Protein AF-A0A9J6AUC8-F1 (afdb_monomer)

Solvent-accessible surface area (backbone atoms only — not comparable to full-atom values): 7584 Å² total; per-residue (Å²): 129,67,69,67,55,77,74,42,46,66,61,49,38,62,74,48,35,59,100,46,59,68,76,56,29,69,69,53,66,57,91,93,55,56,68,68,59,51,47,48,46,49,61,62,51,57,59,26,67,90,63,56,51,85,50,99,59,78,76,52,72,67,55,52,50,58,63,71,44,42,54,95,93,36,65,75,57,60,69,60,53,52,53,52,54,52,50,54,51,51,54,53,51,52,54,50,53,53,51,53,51,52,49,51,52,51,54,50,53,50,52,51,49,55,50,49,54,52,51,54,54,51,52,55,60,74,77,103

Secondary structure (DSSP, 8-state):
--HHHHHHHHHHIIIIITTS-HHHHTT-PPTTS-HHHHHHIIIIIISSHHHHTSSSSPPPHHHHHHHHTEETTEES-HHHHHHHHHHHHHHHHHHHHHHHHHHHHHHHHHHHHHHHHHHHHHHHHHT-

Mean predicted aligned error: 16.28 Å

Sequence (128 aa):
MNELWNKWRGHLHAKYVKDKPIQQSLKNVPRGVDKKEWKWLVNEHFASESFSGKYGNPPDLATIFFETHKKDNKLVEPEAIEKHVHLAQLEEIDIKSLNEENKSLNEENKSLNDRLSTIEDEMKKIMK

Radius of gyration: 31.39 Å; Cα contacts (8 Å, |Δi|>4): 42; chains: 1; bounding box: 59×31×89 Å

pLDDT: mean 81.38, std 13.04, range [44.97, 98.06]

Foldseek 3Di:
DPVVCVVCVVVLCVPQPPPDDLVRSLVRAPPPDDSVNSNCCSVPPCVDCLNVVPDPPNDPPVRVVQVVQDDPNHGVCVPVVVVVVVVVVVVVVVVVVVVVVVVVVVVVVVVVVVVVVVVVVVVVVVVD

Nearest PDB structures (foldseek):
  2nov-assembly2_C  TM=6.206E-01  e=5.810E+00  Streptococcus pneumoniae
  2nov-assembly2_D  TM=5.774E-01  e=9.525E+00  Streptococcus pneumoniae

Organism: Solanum commersonii (NCBI:txid4109)

Structure (mmCIF, N/CA/C/O backbone):
data_AF-A0A9J6AUC8-F1
#
_entry.id   AF-A0A9J6AUC8-F1
#
loop_
_atom_site.group_PDB
_atom_site.id
_atom_site.type_symbol
_atom_site.label_atom_id
_atom_site.label_alt_id
_atom_site.label_comp_id
_atom_site.label_asym_id
_atom_site.label_entity_id
_atom_site.label_seq_id
_atom_site.pdbx_PDB_ins_code
_atom_site.Cartn_x
_atom_site.Cartn_y
_atom_site.Cartn_z
_atom_site.occupancy
_atom_site.B_iso_or_equiv
_atom_site.auth_seq_id
_atom_site.auth_comp_id
_atom_site.auth_asym_id
_atom_site.auth_atom_id
_atom_site.pdbx_PDB_model_num
ATOM 1 N N . MET A 1 1 ? -10.413 -9.298 30.214 1.00 52.19 1 MET A N 1
ATOM 2 C CA . MET A 1 1 ? -11.646 -8.646 29.711 1.00 52.19 1 MET A CA 1
ATOM 3 C C . MET A 1 1 ? -12.418 -9.667 28.897 1.00 52.19 1 MET A C 1
ATOM 5 O O . MET A 1 1 ? -11.803 -10.291 28.045 1.00 52.19 1 MET A O 1
ATOM 9 N N . ASN A 1 2 ? -13.706 -9.884 29.191 1.00 57.84 2 ASN A N 1
ATOM 10 C CA . ASN A 1 2 ? -14.538 -10.855 28.468 1.00 57.84 2 ASN A CA 1
ATOM 11 C C . ASN A 1 2 ? -14.475 -10.582 26.957 1.00 57.84 2 ASN A C 1
ATOM 13 O O . ASN A 1 2 ? -14.780 -9.471 26.525 1.00 57.84 2 ASN A O 1
ATOM 17 N N . GLU A 1 3 ? -14.112 -11.589 26.157 1.00 62.28 3 GLU A N 1
ATOM 18 C CA . GLU A 1 3 ? -14.023 -11.502 24.687 1.00 62.28 3 GLU A CA 1
ATOM 19 C C . GLU A 1 3 ? -15.297 -10.945 24.038 1.00 62.28 3 GLU A C 1
ATOM 21 O O . GLU A 1 3 ? -15.250 -10.313 22.980 1.00 62.28 3 GLU A O 1
ATOM 26 N N . LEU A 1 4 ? -16.438 -11.142 24.701 1.00 60.12 4 LEU A N 1
ATOM 27 C CA . LEU A 1 4 ? -17.728 -10.596 24.310 1.00 60.12 4 LEU A CA 1
ATOM 28 C C . LEU A 1 4 ? -17.678 -9.061 24.188 1.00 60.12 4 LEU A C 1
ATOM 30 O O . LEU A 1 4 ? -18.116 -8.501 23.187 1.00 60.12 4 LEU A O 1
ATOM 34 N N . TRP A 1 5 ? -17.073 -8.354 25.142 1.00 66.31 5 TRP A N 1
ATOM 35 C CA . TRP A 1 5 ? -17.031 -6.889 25.120 1.00 66.31 5 TRP A CA 1
ATOM 36 C C . TRP A 1 5 ? -16.181 -6.350 23.968 1.00 66.31 5 TRP A C 1
ATOM 38 O O . TRP A 1 5 ? -16.576 -5.386 23.310 1.00 66.31 5 TRP A O 1
ATOM 48 N N . ASN A 1 6 ? -15.073 -7.023 23.647 1.00 65.56 6 ASN A N 1
ATOM 49 C CA . ASN A 1 6 ? -14.205 -6.645 22.530 1.00 65.56 6 ASN A CA 1
ATOM 50 C C . ASN A 1 6 ? -14.910 -6.756 21.172 1.00 65.56 6 ASN A C 1
ATOM 52 O O . ASN A 1 6 ? -14.670 -5.918 20.301 1.00 65.56 6 ASN A O 1
ATOM 56 N N . LYS A 1 7 ? -15.812 -7.735 21.014 1.00 75.06 7 LYS A N 1
ATOM 57 C CA . LYS A 1 7 ? -16.593 -7.941 19.782 1.00 75.06 7 LYS A CA 1
ATOM 58 C C . LYS A 1 7 ? -17.744 -6.940 19.630 1.00 75.06 7 LYS A C 1
ATOM 60 O O . LYS A 1 7 ? -18.048 -6.531 18.515 1.00 75.06 7 LYS A O 1
ATOM 65 N N . TRP A 1 8 ? -18.362 -6.505 20.732 1.00 74.81 8 TRP A N 1
ATOM 66 C CA . TRP A 1 8 ? -19.595 -5.701 20.688 1.00 74.81 8 TRP A CA 1
ATOM 67 C C . TRP A 1 8 ? -19.415 -4.209 21.022 1.00 74.81 8 TRP A C 1
ATOM 69 O O . TRP A 1 8 ? -20.338 -3.424 20.792 1.00 74.81 8 TRP A O 1
ATOM 79 N N . ARG A 1 9 ? -18.237 -3.774 21.498 1.00 75.44 9 ARG A N 1
ATOM 80 C CA . ARG A 1 9 ? -17.964 -2.375 21.898 1.00 75.44 9 ARG A CA 1
ATOM 81 C C . ARG A 1 9 ? -18.293 -1.334 20.823 1.00 75.44 9 ARG A C 1
ATOM 83 O O . ARG A 1 9 ? -18.860 -0.298 21.152 1.00 75.44 9 ARG A O 1
ATOM 90 N N . GLY A 1 10 ? -18.013 -1.621 19.549 1.00 77.25 10 GLY A N 1
ATOM 91 C CA . GLY A 1 10 ? -18.321 -0.707 18.441 1.00 77.25 10 GLY A CA 1
ATOM 92 C C . GLY A 1 10 ? -19.827 -0.510 18.243 1.00 77.25 10 GLY A C 1
ATOM 93 O O . GLY A 1 10 ? -20.301 0.620 18.138 1.00 77.25 10 GLY A O 1
ATOM 94 N N . HIS A 1 11 ? -20.595 -1.604 18.283 1.00 79.19 11 HIS A N 1
ATOM 95 C CA . HIS A 1 11 ? -22.057 -1.561 18.191 1.00 79.19 11 HIS A CA 1
ATOM 96 C C . HIS A 1 11 ? -22.679 -0.836 19.392 1.00 79.19 11 HIS A C 1
ATOM 98 O O . HIS A 1 11 ? -23.568 0.003 19.230 1.00 79.19 11 HIS A O 1
ATOM 104 N N . LEU A 1 12 ? -22.189 -1.133 20.600 1.00 81.19 12 LEU A N 1
ATOM 105 C CA . LEU A 1 12 ? -22.661 -0.502 21.830 1.00 81.19 12 LEU A CA 1
ATOM 106 C C . LEU A 1 12 ? -22.381 1.002 21.835 1.00 81.19 12 LEU A C 1
ATOM 108 O O . LEU A 1 12 ? -23.277 1.785 22.157 1.00 81.19 12 LEU A O 1
ATOM 112 N N . HIS A 1 13 ? -21.182 1.407 21.410 1.00 80.44 13 HIS A N 1
ATOM 113 C CA . HIS A 1 13 ? -20.835 2.813 21.269 1.00 80.44 13 HIS A CA 1
ATOM 114 C C . HIS A 1 13 ? -21.774 3.515 20.281 1.00 80.44 13 HIS A C 1
ATOM 116 O O . HIS A 1 13 ? -22.438 4.480 20.650 1.00 80.44 13 HIS A O 1
ATOM 122 N N . ALA A 1 14 ? -21.915 2.985 19.062 1.00 83.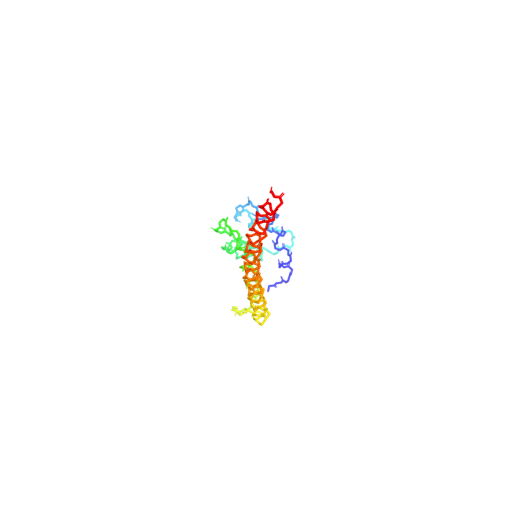12 14 ALA A N 1
ATOM 123 C CA . ALA A 1 14 ? -22.740 3.585 18.013 1.00 83.12 14 ALA A CA 1
ATOM 124 C C . ALA A 1 14 ? -24.211 3.774 18.428 1.00 83.12 14 ALA A C 1
ATOM 126 O O . ALA A 1 14 ? -24.818 4.797 18.119 1.00 83.12 14 ALA A O 1
ATOM 127 N N . LYS A 1 15 ? -24.787 2.799 19.139 1.00 82.38 15 LYS A N 1
ATOM 128 C CA . LYS A 1 15 ? -26.212 2.802 19.495 1.00 82.38 15 LYS A CA 1
ATOM 129 C C . LYS A 1 15 ? -26.511 3.611 20.761 1.00 82.38 15 LYS A C 1
ATOM 131 O O . LYS A 1 15 ? -27.474 4.383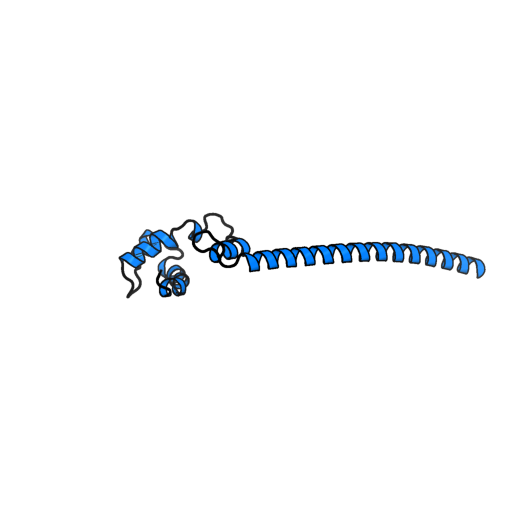 20.799 1.00 82.38 15 LYS A O 1
ATOM 136 N N . TYR A 1 16 ? -25.691 3.459 21.798 1.00 79.38 16 TYR A N 1
ATOM 137 C CA . TYR A 1 16 ? -26.019 3.949 23.141 1.00 79.38 16 TYR A CA 1
ATOM 138 C C . TYR A 1 16 ? -25.206 5.168 23.582 1.00 79.38 16 TYR A C 1
ATOM 140 O O . TYR A 1 16 ? -25.660 5.869 24.484 1.00 79.38 16 TYR A O 1
ATOM 148 N N . VAL A 1 17 ? -24.064 5.449 22.942 1.00 78.06 17 VAL A N 1
ATOM 149 C CA . VAL A 1 17 ? -23.101 6.469 23.403 1.00 78.06 17 VAL A CA 1
ATOM 150 C C . VAL A 1 17 ? -22.848 7.562 22.366 1.00 78.06 17 VAL A C 1
ATOM 152 O O . VAL A 1 17 ? -22.756 8.729 22.734 1.00 78.06 17 VAL A O 1
ATOM 155 N N . LYS A 1 18 ? -22.793 7.209 21.077 1.00 79.06 18 LYS A N 1
ATOM 156 C CA . LYS A 1 18 ? -22.516 8.140 19.981 1.00 79.06 18 LYS A CA 1
ATOM 157 C C . LYS A 1 18 ? -23.496 9.315 20.007 1.00 79.06 18 LYS A C 1
ATOM 159 O O . LYS A 1 18 ? -24.709 9.112 20.148 1.00 79.06 18 LYS A O 1
ATOM 164 N N . ASP A 1 19 ? -22.931 10.517 19.906 1.00 77.06 19 ASP A N 1
ATOM 165 C CA . ASP A 1 19 ? -23.617 11.815 19.884 1.00 77.06 19 ASP A CA 1
ATOM 166 C C . ASP A 1 19 ? -24.450 12.125 21.146 1.00 77.06 19 ASP A C 1
ATOM 168 O O . ASP A 1 19 ? -25.281 13.033 21.143 1.00 77.06 19 ASP A O 1
ATOM 172 N N . LYS A 1 20 ? -24.236 11.386 22.246 1.00 78.75 20 LYS A N 1
ATOM 173 C CA . LYS A 1 20 ? -24.916 11.598 23.531 1.00 78.75 20 LYS A CA 1
ATOM 174 C C . LYS A 1 20 ? -23.917 12.022 24.609 1.00 78.75 20 LYS A C 1
ATOM 176 O O . LYS A 1 20 ? -22.816 11.474 24.679 1.00 78.75 20 LYS A O 1
ATOM 181 N N . PRO A 1 21 ? -24.293 12.944 25.510 1.00 80.62 21 PRO A N 1
ATOM 182 C CA . PRO A 1 21 ? -23.462 13.264 26.661 1.00 80.62 21 PRO A CA 1
ATOM 183 C C . PRO A 1 21 ? -23.297 12.031 27.557 1.00 80.62 21 PRO A C 1
ATOM 185 O O . PRO A 1 21 ? -24.242 11.264 27.760 1.00 80.62 21 PRO A O 1
ATOM 188 N N . ILE A 1 22 ? -22.114 11.876 28.160 1.00 77.19 22 ILE A N 1
ATOM 189 C CA . ILE A 1 22 ? -21.752 10.730 29.017 1.00 77.19 22 ILE A CA 1
ATOM 190 C C . ILE A 1 22 ? -22.823 10.452 30.087 1.00 77.19 22 ILE A C 1
ATOM 192 O O . ILE A 1 22 ? -23.187 9.302 30.326 1.00 77.19 22 ILE A O 1
ATOM 196 N N . GLN A 1 23 ? -23.405 11.499 30.683 1.00 78.88 23 GLN A N 1
ATOM 197 C CA . GLN A 1 23 ? -24.459 11.354 31.694 1.00 78.88 23 GLN A CA 1
ATOM 198 C C . GLN A 1 23 ? -25.744 10.699 31.171 1.00 78.88 23 GLN A C 1
ATOM 200 O O . GLN A 1 23 ? -26.438 10.016 31.925 1.00 78.88 23 GLN A O 1
ATOM 205 N N . GLN A 1 24 ? -26.072 10.895 29.895 1.00 79.12 24 GLN A N 1
ATOM 206 C CA . GLN A 1 24 ? -27.214 10.251 29.251 1.00 79.12 24 GLN A CA 1
ATOM 207 C C . GLN A 1 24 ? -26.864 8.817 28.839 1.00 79.12 24 GLN A C 1
ATOM 209 O O . GLN A 1 24 ? -27.672 7.909 29.028 1.00 79.12 24 GLN A O 1
ATOM 214 N N . SER A 1 25 ? -25.634 8.586 28.380 1.00 83.00 25 SER A N 1
ATOM 215 C CA . SER A 1 25 ? -25.108 7.254 28.060 1.00 83.00 25 SER A CA 1
ATOM 216 C C . SER A 1 25 ? -25.116 6.324 29.279 1.00 83.00 25 SER A C 1
ATOM 218 O O . SER A 1 25 ? -25.540 5.175 29.177 1.00 83.00 25 SER A O 1
ATOM 220 N N . LEU A 1 26 ? -24.775 6.833 30.469 1.00 82.94 26 LEU A N 1
ATOM 221 C CA . LEU A 1 26 ? -24.842 6.082 31.731 1.00 82.94 26 LEU A CA 1
ATOM 222 C C . LEU A 1 26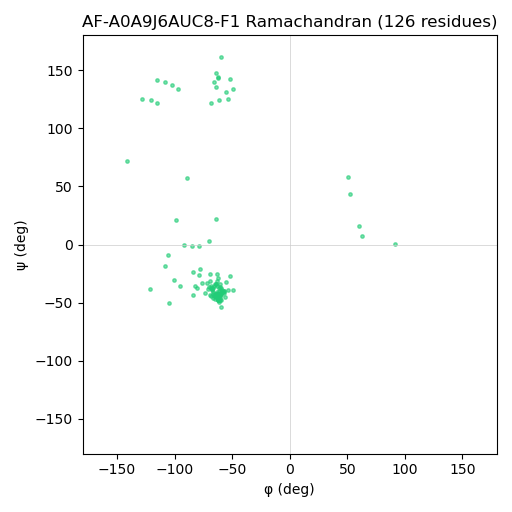 ? -26.265 5.652 32.129 1.00 82.94 26 LEU A C 1
ATOM 224 O O . LEU A 1 26 ? -26.425 4.664 32.846 1.00 82.94 26 LEU A O 1
ATOM 228 N N . LYS A 1 27 ? -27.299 6.366 31.668 1.00 84.38 27 LYS A N 1
ATOM 229 C CA . LYS A 1 27 ? -28.708 6.020 31.924 1.00 84.38 27 LYS A CA 1
ATOM 230 C C . LYS A 1 27 ? -29.245 4.985 30.928 1.00 84.38 27 LYS A C 1
ATOM 232 O O . LYS A 1 27 ? -30.167 4.245 31.262 1.00 84.38 27 LYS A O 1
ATOM 237 N N . ASN A 1 28 ? -28.642 4.887 29.744 1.00 84.50 28 ASN A N 1
ATOM 238 C CA . ASN A 1 28 ? -29.077 4.018 28.649 1.00 84.50 28 ASN A CA 1
ATOM 239 C C . ASN A 1 28 ? -28.444 2.620 28.722 1.00 84.50 28 ASN A C 1
ATOM 241 O O . ASN A 1 28 ? -27.782 2.180 27.783 1.00 84.50 28 ASN A O 1
ATOM 245 N N . VAL A 1 29 ? -28.647 1.924 29.841 1.00 83.75 29 VAL A N 1
ATOM 246 C CA . VAL A 1 29 ? -28.106 0.572 30.048 1.00 83.75 29 VAL A CA 1
ATOM 247 C C . VAL A 1 29 ? -28.810 -0.412 29.099 1.00 83.75 29 VAL A C 1
ATOM 249 O O . VAL A 1 29 ? -30.039 -0.533 29.162 1.00 83.75 29 VAL A O 1
ATOM 252 N N . PRO A 1 30 ? -28.081 -1.131 28.226 1.00 80.88 30 PRO A N 1
ATOM 253 C CA . PRO A 1 30 ? -28.685 -2.137 27.362 1.00 80.88 30 PRO A CA 1
ATOM 254 C C . PRO A 1 30 ? -29.324 -3.267 28.180 1.00 80.88 30 PRO A C 1
ATOM 256 O O . PRO A 1 30 ? -28.808 -3.687 29.21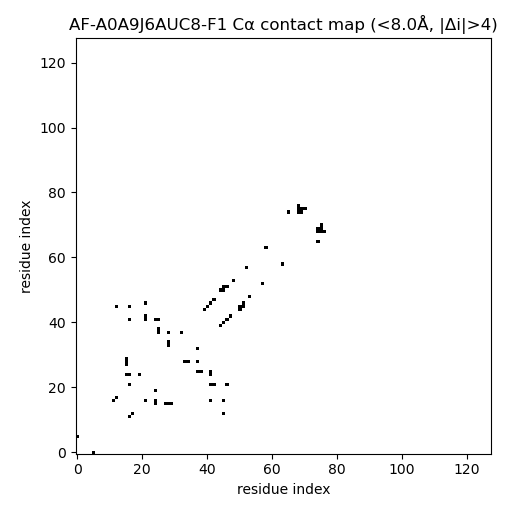7 1.00 80.88 30 PRO A O 1
ATOM 259 N N . ARG A 1 31 ? -30.462 -3.787 27.711 1.00 79.81 31 ARG A N 1
ATOM 260 C CA . ARG A 1 31 ? -31.181 -4.869 28.398 1.00 79.81 31 ARG A CA 1
ATOM 261 C C . ARG A 1 31 ? -30.294 -6.117 28.469 1.00 79.81 31 ARG A C 1
ATOM 263 O O . ARG A 1 31 ? -29.847 -6.600 27.436 1.00 79.81 31 ARG A O 1
ATOM 270 N N . GLY A 1 32 ? -30.070 -6.631 29.678 1.00 78.19 32 GLY A N 1
ATOM 271 C CA . GLY A 1 32 ? -29.200 -7.789 29.920 1.00 78.19 32 GLY A CA 1
ATOM 272 C C . GLY A 1 32 ? -27.736 -7.447 30.211 1.00 78.19 32 GLY A C 1
ATOM 273 O O . GLY A 1 32 ? -26.954 -8.361 30.437 1.00 78.19 32 GLY A O 1
ATOM 274 N N . VAL A 1 33 ? -27.367 -6.161 30.241 1.00 77.94 33 VAL A N 1
ATOM 275 C CA . VAL A 1 33 ? -26.040 -5.703 30.676 1.00 77.94 33 VAL A CA 1
ATOM 276 C C . VAL A 1 33 ? -26.100 -5.275 32.140 1.00 77.94 33 VAL A C 1
ATOM 278 O O . VAL A 1 33 ? -27.009 -4.542 32.541 1.00 77.94 33 VAL A O 1
ATOM 281 N N . ASP A 1 34 ? -25.128 -5.717 32.940 1.00 84.69 34 ASP A N 1
ATOM 282 C CA . ASP A 1 34 ? -25.025 -5.289 34.331 1.00 84.69 34 ASP A CA 1
ATOM 283 C C . ASP A 1 34 ? -24.699 -3.790 34.427 1.00 84.69 34 ASP A C 1
ATOM 285 O O . ASP A 1 34 ? -23.892 -3.234 33.677 1.00 84.69 34 ASP A O 1
ATOM 289 N N . LYS A 1 35 ? -25.327 -3.107 35.387 1.00 85.06 35 LYS A N 1
ATOM 290 C CA . LYS A 1 35 ? -25.168 -1.655 35.547 1.00 85.06 35 LYS A CA 1
ATOM 291 C C . LYS A 1 35 ? -23.742 -1.258 35.928 1.00 85.06 35 LYS A C 1
ATOM 293 O O . LYS A 1 35 ? -23.305 -0.173 35.541 1.00 85.06 35 LYS A O 1
ATOM 298 N N . LYS A 1 36 ? -23.029 -2.083 36.702 1.00 84.88 36 LYS A N 1
ATOM 299 C CA . LYS A 1 36 ? -21.646 -1.801 37.110 1.00 84.88 36 LYS A CA 1
ATOM 300 C C . LYS A 1 36 ? -20.701 -1.999 35.930 1.00 84.88 36 LYS A C 1
ATOM 302 O O . LYS A 1 36 ? -19.860 -1.133 35.703 1.00 84.88 36 LYS A O 1
ATOM 307 N N . GLU A 1 37 ? -20.901 -3.058 35.146 1.00 81.94 37 GLU A N 1
ATOM 308 C CA . GLU A 1 37 ? -20.141 -3.298 33.910 1.00 81.94 37 GLU A CA 1
ATOM 309 C C . GLU A 1 37 ? -20.363 -2.185 32.876 1.00 81.94 37 GLU A C 1
ATOM 311 O O . GLU A 1 37 ? -19.400 -1.667 32.314 1.00 81.94 37 GLU A O 1
ATOM 316 N N . TRP A 1 38 ? -21.611 -1.741 32.683 1.00 84.94 38 TRP A N 1
ATOM 317 C CA . TRP A 1 38 ? -21.926 -0.617 31.795 1.00 84.94 38 TRP A CA 1
ATOM 318 C C . TRP A 1 38 ? -21.276 0.689 32.253 1.00 84.94 38 TRP A C 1
ATOM 320 O O . TRP A 1 38 ? -20.694 1.416 31.449 1.00 84.94 38 TRP A O 1
ATOM 330 N N . LYS A 1 39 ? -21.348 0.984 33.556 1.00 85.25 39 LYS A N 1
ATOM 331 C CA . LYS A 1 39 ? -20.736 2.186 34.130 1.00 85.25 39 LYS A CA 1
ATOM 332 C C . LYS A 1 39 ? -19.220 2.181 33.948 1.00 85.25 39 LYS A C 1
ATOM 334 O O . LYS A 1 39 ? -18.663 3.216 33.592 1.00 85.25 39 LYS A O 1
ATOM 339 N N . TRP A 1 40 ? -18.573 1.035 34.164 1.00 85.69 40 TRP A N 1
ATOM 340 C CA . TRP A 1 40 ? -17.146 0.875 33.900 1.00 85.69 40 TRP A CA 1
ATOM 341 C C . TRP A 1 40 ? -16.834 1.085 32.414 1.00 85.69 40 TRP A C 1
ATOM 343 O O . TRP A 1 40 ? -15.973 1.888 32.086 1.00 85.69 40 TRP A O 1
ATOM 353 N N . LEU A 1 41 ? -17.594 0.467 31.505 1.00 81.88 41 LEU A N 1
ATOM 354 C CA . LEU A 1 41 ? -17.363 0.585 30.062 1.00 81.88 41 LEU A CA 1
ATOM 355 C C . LEU A 1 41 ? -17.488 2.034 29.559 1.00 81.88 41 LEU A C 1
ATOM 357 O O . LEU A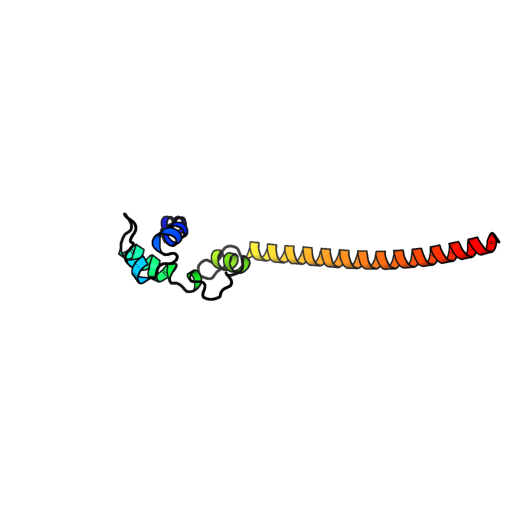 1 41 ? -16.668 2.495 28.767 1.00 81.88 41 LEU A O 1
ATOM 361 N N . VAL A 1 42 ? -18.500 2.768 30.028 1.00 81.19 42 VAL A N 1
ATOM 362 C CA . VAL A 1 42 ? -18.718 4.166 29.634 1.00 81.19 42 VAL A CA 1
ATOM 363 C C . VAL A 1 42 ? -17.637 5.090 30.197 1.00 81.19 42 VAL A C 1
ATOM 365 O O . VAL A 1 42 ? -17.146 5.943 29.464 1.00 81.19 42 VAL A O 1
ATOM 368 N N . ASN A 1 43 ? -17.254 4.923 31.465 1.00 81.88 43 ASN A N 1
ATOM 369 C CA . ASN A 1 43 ? -16.304 5.823 32.123 1.00 81.88 43 ASN A CA 1
ATOM 370 C C . ASN A 1 43 ? -14.837 5.504 31.813 1.00 81.88 43 ASN A C 1
ATOM 372 O O . ASN A 1 43 ? -14.037 6.425 31.707 1.00 81.88 43 ASN A O 1
ATOM 376 N N . GLU A 1 44 ? -14.485 4.229 31.675 1.00 77.06 44 GLU A N 1
ATOM 377 C CA . GLU A 1 44 ? -13.090 3.801 31.545 1.00 77.06 44 GLU A CA 1
ATOM 378 C C . GLU A 1 44 ? -12.678 3.626 30.081 1.00 77.06 44 GLU A C 1
ATOM 380 O O . GLU A 1 44 ? -11.547 3.925 29.715 1.00 77.06 44 GLU A O 1
ATOM 385 N N . HIS A 1 45 ? -13.597 3.151 29.228 1.00 73.75 45 HIS A N 1
ATOM 386 C CA . HIS A 1 45 ? -13.287 2.816 27.834 1.00 73.75 45 HIS A CA 1
ATOM 387 C C . HIS A 1 45 ? -13.814 3.855 26.845 1.00 73.75 45 HIS A C 1
ATOM 389 O O . HIS A 1 45 ? -13.066 4.319 25.996 1.00 73.75 45 HIS A O 1
ATOM 395 N N . PHE A 1 46 ? -15.091 4.247 26.930 1.00 74.94 46 PHE A N 1
ATOM 396 C CA . PHE A 1 46 ? -15.657 5.217 25.978 1.00 74.94 46 PHE A CA 1
ATOM 397 C C . PHE A 1 46 ? -15.291 6.672 26.284 1.00 74.94 46 PHE A C 1
ATOM 399 O O . PHE A 1 46 ? -15.261 7.490 25.368 1.00 74.94 46 PHE A O 1
ATOM 406 N N . ALA A 1 47 ? -15.005 6.995 27.546 1.00 68.19 47 ALA A N 1
ATOM 407 C CA . ALA A 1 47 ? -14.546 8.321 27.951 1.00 68.19 47 ALA A CA 1
ATOM 408 C C . ALA A 1 47 ? -13.013 8.461 27.975 1.00 68.19 47 ALA A C 1
ATOM 410 O O . ALA A 1 47 ? -12.523 9.549 28.278 1.00 68.19 47 ALA A O 1
ATOM 411 N N . SER A 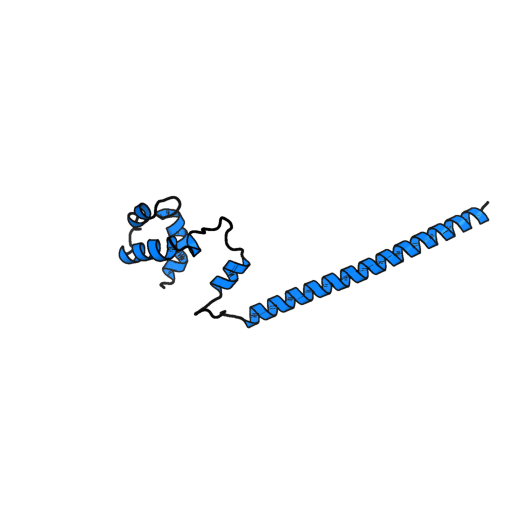1 48 ? -12.250 7.406 27.651 1.00 68.50 48 SER A N 1
ATOM 412 C CA . SER A 1 48 ? -10.789 7.500 27.593 1.00 68.50 48 SER A CA 1
ATOM 413 C C . SER A 1 48 ? -10.348 8.465 26.489 1.00 68.50 48 SER A C 1
ATOM 415 O O . SER A 1 48 ? -10.983 8.572 25.437 1.00 68.50 48 SER A O 1
ATOM 417 N N . GLU A 1 49 ? -9.230 9.163 26.690 1.00 56.12 49 GLU A N 1
ATOM 418 C CA . GLU A 1 49 ? -8.656 10.057 25.670 1.00 56.12 49 GLU A CA 1
ATOM 419 C C . GLU A 1 49 ? -8.249 9.309 24.391 1.00 56.12 49 GLU A C 1
ATOM 421 O O . GLU A 1 49 ? -8.355 9.858 23.295 1.00 56.12 49 GLU A O 1
ATOM 426 N N . SER A 1 50 ? -7.882 8.028 24.512 1.00 57.12 50 SER A N 1
ATOM 427 C CA . SER A 1 50 ? -7.575 7.142 23.383 1.00 57.12 50 SER A CA 1
ATOM 428 C C . SER A 1 50 ? -8.796 6.779 22.531 1.00 57.12 50 SER A C 1
ATOM 430 O O . SER A 1 50 ? -8.646 6.482 21.349 1.00 57.12 50 SER A O 1
ATOM 432 N N . PHE A 1 51 ? -10.003 6.813 23.106 1.00 58.28 51 PHE A N 1
ATOM 433 C CA . PHE A 1 51 ? -11.254 6.520 22.402 1.00 58.28 51 PHE A CA 1
ATOM 434 C C . PHE A 1 51 ? -12.011 7.791 21.988 1.00 58.28 51 PHE A C 1
ATOM 436 O O . PHE A 1 51 ? -12.686 7.805 20.961 1.00 58.28 51 PHE A O 1
ATOM 443 N N . SER A 1 52 ? -11.877 8.869 22.766 1.00 55.41 52 SER A N 1
ATOM 444 C CA . SER A 1 52 ? -12.524 10.165 22.522 1.00 55.41 52 SER A CA 1
ATOM 445 C C . SER A 1 52 ? -11.756 11.087 21.570 1.00 55.41 52 SER A C 1
ATOM 447 O O . SER A 1 52 ? -12.266 12.159 21.258 1.00 55.41 52 SER A O 1
ATOM 449 N N . GLY A 1 53 ? -10.580 10.675 21.074 1.00 49.41 53 GLY A N 1
ATOM 450 C CA . GLY A 1 53 ? -9.917 11.303 19.927 1.00 49.41 53 GLY A CA 1
ATOM 451 C C . GLY A 1 53 ? -9.805 12.821 20.058 1.00 49.41 53 GLY A C 1
ATOM 452 O O . GLY A 1 53 ? -10.323 13.558 19.226 1.00 49.41 53 GLY A O 1
ATOM 453 N N . LYS A 1 54 ? -9.157 13.312 21.121 1.00 48.38 54 LYS A N 1
ATOM 454 C CA . LYS A 1 54 ? -8.984 14.761 21.338 1.00 48.38 54 LYS A CA 1
ATOM 455 C C . LYS A 1 54 ? -8.025 15.465 20.368 1.00 48.38 54 LYS A C 1
ATOM 457 O O . LYS A 1 54 ? -7.859 16.675 20.473 1.00 48.38 54 LYS A O 1
ATOM 462 N N . TYR A 1 55 ? -7.463 14.772 19.386 1.00 44.97 55 TYR A N 1
ATOM 463 C CA . TYR A 1 55 ? -6.822 15.414 18.244 1.00 44.97 55 TYR A CA 1
ATOM 464 C C . TYR A 1 55 ? -7.628 15.046 17.008 1.00 44.97 55 TYR A C 1
ATOM 466 O O . TYR A 1 55 ? -7.820 13.870 16.726 1.00 44.97 55 TYR A O 1
ATOM 474 N N . GLY A 1 56 ? -8.139 16.053 16.299 1.00 48.22 56 GLY A N 1
ATOM 475 C CA . GLY A 1 56 ? -9.016 15.925 15.128 1.00 48.22 56 GLY A CA 1
ATOM 476 C C . GLY A 1 56 ? -8.397 15.242 13.904 1.00 48.22 56 GLY A C 1
ATOM 477 O O . GLY A 1 56 ? -8.892 15.440 12.803 1.00 48.22 56 GLY A O 1
ATOM 478 N N . ASN A 1 57 ? -7.350 14.440 14.087 1.00 50.62 57 ASN A N 1
ATOM 479 C CA . ASN A 1 57 ? -6.957 13.399 13.160 1.00 50.62 57 ASN A CA 1
ATOM 480 C C . ASN A 1 57 ? -6.991 12.064 13.911 1.00 50.62 57 ASN A C 1
ATOM 482 O O . ASN A 1 57 ? -6.328 11.943 14.947 1.00 50.62 57 ASN A O 1
ATOM 486 N N . PRO A 1 58 ? -7.740 11.062 13.414 1.00 58.25 58 PRO A N 1
ATOM 487 C CA . PRO A 1 58 ? -7.607 9.712 13.927 1.00 58.25 58 PRO A CA 1
ATOM 488 C C . PRO A 1 58 ? -6.124 9.316 13.895 1.00 58.25 58 PRO A C 1
ATOM 490 O O . PRO A 1 58 ? -5.432 9.695 12.943 1.00 58.25 58 PRO A O 1
ATOM 493 N N . PRO A 1 59 ? -5.632 8.579 14.910 1.00 66.12 59 PRO A N 1
ATOM 494 C CA . PRO A 1 59 ? -4.300 7.999 14.847 1.00 66.12 59 PRO A CA 1
ATOM 495 C C . PRO A 1 59 ? -4.152 7.280 13.510 1.00 66.12 59 PRO A C 1
ATOM 497 O O . PRO A 1 59 ? -5.080 6.584 13.081 1.00 66.12 59 PRO A O 1
ATOM 500 N N . ASP A 1 60 ? -3.029 7.491 12.829 1.00 71.62 60 ASP A N 1
ATOM 501 C CA . ASP A 1 60 ? -2.816 6.830 11.550 1.00 71.62 60 ASP A CA 1
ATOM 502 C C . ASP A 1 60 ? -2.850 5.300 11.726 1.00 71.62 60 ASP A C 1
ATOM 504 O O . ASP A 1 60 ? -2.725 4.752 12.831 1.00 71.62 60 ASP A O 1
ATOM 508 N N . LEU A 1 61 ? -3.058 4.591 10.618 1.00 71.19 61 LEU A N 1
ATOM 509 C CA . LEU A 1 61 ? -3.145 3.131 10.621 1.00 71.19 61 LEU A CA 1
ATOM 510 C C . LEU A 1 61 ? -1.910 2.471 11.250 1.00 71.19 61 LEU A C 1
ATOM 512 O O . LEU A 1 61 ? -2.059 1.434 11.896 1.00 71.19 61 LEU A O 1
ATOM 516 N N . ALA A 1 62 ? -0.724 3.074 11.116 1.00 68.56 62 ALA A N 1
ATOM 517 C CA . ALA A 1 62 ? 0.500 2.550 11.710 1.00 68.56 62 ALA A CA 1
ATOM 518 C C . ALA A 1 62 ? 0.449 2.652 13.240 1.00 68.56 62 ALA A C 1
ATOM 520 O O . ALA A 1 62 ? 0.726 1.679 13.937 1.00 68.56 62 ALA A O 1
ATOM 521 N N . THR A 1 63 ? -0.002 3.785 13.770 1.00 73.94 63 THR A N 1
ATOM 522 C CA . THR A 1 63 ? -0.166 4.031 15.204 1.00 73.94 63 THR A CA 1
ATOM 523 C C . THR A 1 63 ? -1.183 3.063 15.809 1.00 73.94 63 THR A C 1
ATOM 525 O O . THR A 1 63 ? -0.911 2.444 16.837 1.00 73.94 63 THR A O 1
ATOM 528 N N . ILE A 1 64 ? -2.329 2.855 15.147 1.00 75.44 64 ILE A N 1
ATOM 529 C CA . ILE A 1 64 ? -3.339 1.877 15.587 1.00 75.44 64 ILE A CA 1
ATOM 530 C C . ILE A 1 64 ? -2.757 0.460 15.574 1.00 75.44 64 ILE A C 1
ATOM 532 O O . ILE A 1 64 ? -2.960 -0.301 16.523 1.00 75.44 64 ILE A O 1
ATOM 536 N N . PHE A 1 65 ? -2.025 0.097 14.520 1.00 76.19 65 PHE A N 1
ATOM 537 C CA . PHE A 1 65 ? -1.393 -1.213 14.408 1.00 76.19 65 PHE A CA 1
ATOM 538 C C . PHE A 1 65 ? -0.380 -1.449 15.540 1.00 76.19 65 PHE A C 1
ATOM 540 O O . PHE A 1 65 ? -0.489 -2.449 16.248 1.00 76.19 65 PHE A O 1
ATOM 547 N N . PHE A 1 66 ? 0.531 -0.504 15.793 1.00 75.94 66 PHE A N 1
ATOM 548 C CA . PHE A 1 66 ? 1.526 -0.619 16.864 1.00 75.94 66 PHE A CA 1
ATOM 549 C C . PHE A 1 66 ? 0.899 -0.701 18.257 1.00 75.94 66 PHE A C 1
ATOM 551 O O . PHE A 1 66 ? 1.338 -1.512 19.068 1.00 75.94 66 PHE A O 1
ATOM 558 N N . GLU A 1 67 ? -0.122 0.106 18.549 1.00 77.50 67 GLU A N 1
ATOM 559 C CA . GLU A 1 67 ? -0.797 0.082 19.853 1.00 77.50 67 GLU A CA 1
ATOM 560 C C . GLU A 1 67 ? -1.596 -1.211 20.073 1.00 77.50 67 GLU A C 1
ATOM 562 O O . GLU A 1 67 ? -1.623 -1.749 21.179 1.00 77.50 67 GLU A O 1
ATOM 567 N N . THR A 1 68 ? -2.210 -1.7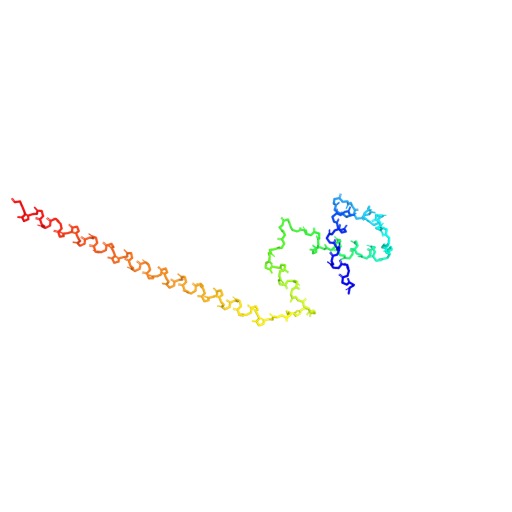60 19.019 1.00 77.31 68 THR A N 1
ATOM 568 C CA . THR A 1 68 ? -2.997 -3.004 19.114 1.00 77.31 68 THR A CA 1
ATOM 569 C C . THR A 1 68 ? -2.148 -4.274 19.174 1.00 77.31 68 THR A C 1
ATOM 571 O O . THR A 1 68 ? -2.626 -5.284 19.688 1.00 77.31 68 THR A O 1
ATOM 574 N N . HIS A 1 69 ? -0.890 -4.225 18.725 1.00 74.44 69 HIS A N 1
ATOM 575 C CA . HIS A 1 69 ? 0.050 -5.353 18.759 1.00 74.44 69 HIS A CA 1
ATOM 576 C C . HIS A 1 69 ? 1.022 -5.293 19.950 1.00 74.44 69 HIS A C 1
ATOM 578 O O . HIS A 1 69 ? 2.076 -5.932 19.927 1.00 74.44 69 HIS A O 1
ATOM 584 N N . LYS A 1 70 ? 0.674 -4.556 21.015 1.00 82.12 70 LYS A N 1
ATOM 585 C CA . LYS A 1 70 ? 1.383 -4.564 22.304 1.00 82.12 70 LYS A CA 1
ATOM 586 C C . LYS A 1 70 ? 0.631 -5.399 23.345 1.00 82.12 70 LYS A C 1
ATOM 588 O O . LYS A 1 70 ? -0.579 -5.271 23.515 1.00 82.12 70 LYS A O 1
ATOM 593 N N . LYS A 1 71 ? 1.369 -6.204 24.108 1.00 79.81 71 LYS A N 1
ATOM 594 C CA . LYS A 1 71 ? 0.921 -6.893 25.322 1.00 79.81 71 LYS A CA 1
ATOM 595 C C . LYS A 1 71 ? 1.906 -6.590 26.448 1.00 79.81 71 LYS A C 1
ATOM 597 O O . LYS A 1 71 ? 3.107 -6.773 26.282 1.00 79.81 71 LYS A O 1
ATOM 602 N N . ASP A 1 72 ? 1.408 -6.084 27.575 1.00 81.44 72 ASP A N 1
ATOM 603 C CA . ASP A 1 72 ? 2.232 -5.689 28.731 1.00 81.44 72 ASP A CA 1
ATOM 604 C C . ASP A 1 72 ? 3.375 -4.725 28.352 1.00 81.44 72 ASP A C 1
ATOM 606 O O . ASP A 1 72 ? 4.523 -4.882 28.767 1.00 81.44 72 ASP A O 1
ATOM 610 N N . ASN A 1 73 ? 3.064 -3.734 27.506 1.00 78.38 73 ASN A N 1
ATOM 611 C CA . ASN A 1 73 ? 4.023 -2.783 26.927 1.00 78.38 73 ASN A CA 1
ATOM 612 C C . ASN A 1 73 ? 5.116 -3.391 26.022 1.00 78.38 73 ASN A C 1
ATOM 614 O O . ASN A 1 73 ? 6.006 -2.666 25.577 1.00 78.38 73 ASN A O 1
ATOM 618 N N . LYS A 1 74 ? 5.048 -4.688 25.700 1.00 80.31 74 LYS A N 1
ATOM 619 C CA . LYS A 1 74 ? 5.949 -5.362 24.755 1.00 80.31 74 LYS A CA 1
ATOM 620 C C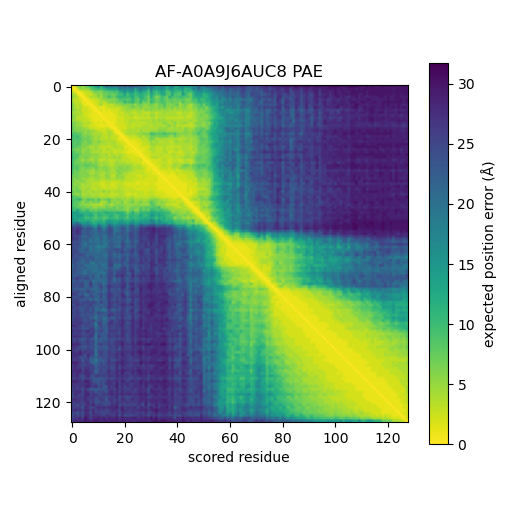 . LYS A 1 74 ? 5.215 -5.693 23.462 1.00 80.31 74 LYS A C 1
ATOM 622 O O . LYS A 1 74 ? 4.060 -6.101 23.493 1.00 80.31 74 LYS A O 1
ATOM 627 N N . LEU A 1 75 ? 5.876 -5.523 22.320 1.00 78.50 75 LEU A N 1
ATOM 628 C CA . LEU A 1 75 ? 5.317 -5.940 21.034 1.00 78.50 75 LEU A CA 1
ATOM 629 C C . LEU A 1 75 ? 5.157 -7.463 21.016 1.00 78.50 75 LEU A C 1
ATOM 631 O O . LEU A 1 75 ? 6.049 -8.186 21.454 1.00 78.50 75 LEU A O 1
ATOM 635 N N . VAL A 1 76 ? 4.008 -7.932 20.536 1.00 79.50 76 VAL A N 1
ATOM 636 C CA . VAL A 1 76 ? 3.667 -9.360 20.491 1.00 79.50 76 VAL A CA 1
ATOM 637 C C . VAL A 1 76 ? 4.541 -10.097 19.466 1.00 79.50 76 VAL A C 1
ATOM 639 O O . VAL A 1 76 ? 4.899 -11.244 19.708 1.00 79.50 76 VAL A O 1
ATOM 642 N N . GLU A 1 77 ? 4.956 -9.427 18.380 1.00 78.44 77 GLU A N 1
ATOM 643 C CA . GLU A 1 77 ? 5.764 -10.008 17.290 1.00 78.44 77 GLU A CA 1
ATOM 644 C C . GLU A 1 77 ? 6.832 -9.024 16.754 1.00 78.44 77 GLU A C 1
ATOM 646 O O . GLU A 1 77 ? 6.705 -8.488 15.652 1.00 78.44 77 GLU A O 1
ATOM 651 N N . PRO A 1 78 ? 7.905 -8.745 17.517 1.00 77.38 78 PRO A N 1
ATOM 652 C CA . PRO A 1 78 ? 8.934 -7.781 17.113 1.00 77.38 78 PRO A CA 1
ATOM 653 C C . PRO A 1 78 ? 9.705 -8.207 15.851 1.00 77.38 78 PRO A C 1
ATOM 655 O O . PRO A 1 78 ? 10.037 -7.36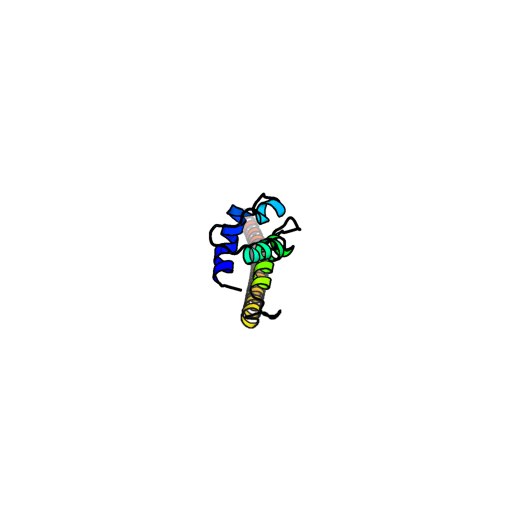5 15.022 1.00 77.38 78 PRO A O 1
ATOM 658 N N . GLU A 1 79 ? 9.922 -9.510 15.657 1.00 81.81 79 GLU A N 1
ATOM 659 C CA . GLU A 1 79 ? 10.648 -10.056 14.501 1.00 81.81 79 GLU A CA 1
ATOM 660 C C . GLU A 1 79 ? 9.909 -9.836 13.172 1.00 81.81 79 GLU A C 1
ATOM 662 O O . GLU A 1 79 ? 10.531 -9.606 12.136 1.00 81.81 79 GLU A O 1
ATOM 667 N N . ALA A 1 80 ? 8.574 -9.908 13.176 1.00 78.56 80 ALA A N 1
ATOM 668 C CA . ALA A 1 80 ? 7.768 -9.670 11.978 1.00 78.56 80 ALA A CA 1
ATOM 669 C C . ALA A 1 80 ? 7.840 -8.197 11.545 1.00 78.56 80 ALA A C 1
ATOM 671 O O . ALA A 1 80 ? 7.917 -7.900 10.353 1.00 78.56 80 ALA A O 1
ATOM 672 N N . ILE A 1 81 ? 7.878 -7.284 12.519 1.00 78.75 81 ILE A N 1
ATOM 673 C CA . ILE A 1 81 ? 8.021 -5.843 12.293 1.00 78.75 81 ILE A CA 1
ATOM 674 C C . ILE A 1 81 ? 9.405 -5.533 11.715 1.00 78.75 81 ILE A C 1
ATOM 676 O O . ILE A 1 81 ? 9.503 -4.819 10.721 1.00 78.75 81 ILE A O 1
ATOM 680 N N . GLU A 1 82 ? 10.465 -6.104 12.288 1.00 82.31 82 GLU A N 1
ATOM 681 C CA . GLU A 1 82 ? 11.838 -5.923 11.804 1.00 82.31 82 GLU A CA 1
ATOM 682 C C . GLU A 1 82 ? 12.003 -6.414 10.357 1.00 82.31 82 GLU A C 1
ATOM 684 O O . GLU A 1 82 ? 12.543 -5.701 9.511 1.00 82.31 82 GLU A O 1
ATOM 689 N N . LYS A 1 83 ? 11.438 -7.584 10.030 1.00 85.31 83 LYS A N 1
ATOM 690 C CA . LYS A 1 83 ? 11.406 -8.097 8.651 1.00 85.31 83 LYS A CA 1
ATOM 691 C C . LYS A 1 83 ? 10.669 -7.156 7.698 1.00 85.31 83 LYS A C 1
ATOM 693 O O . LYS A 1 83 ? 11.143 -6.932 6.588 1.00 85.31 83 LYS A O 1
ATOM 698 N N . HIS A 1 84 ? 9.543 -6.584 8.125 1.00 78.38 84 HIS A N 1
ATOM 699 C CA . HIS A 1 84 ? 8.799 -5.613 7.321 1.00 78.38 84 HIS A CA 1
ATOM 700 C C . HIS A 1 84 ? 9.603 -4.338 7.049 1.00 78.38 84 HIS A C 1
ATOM 702 O O . HIS A 1 84 ? 9.601 -3.844 5.923 1.00 78.38 84 HIS A O 1
ATOM 708 N N . VAL A 1 85 ? 10.308 -3.823 8.060 1.00 84.69 85 VAL A N 1
ATOM 709 C CA . VAL A 1 85 ? 11.177 -2.646 7.916 1.00 84.69 85 VAL A CA 1
ATOM 710 C C . VAL A 1 85 ? 12.320 -2.935 6.943 1.00 84.69 85 VAL A C 1
ATOM 712 O O . VAL A 1 85 ? 12.583 -2.121 6.061 1.00 84.69 85 VAL A O 1
ATOM 715 N N . HIS A 1 86 ? 12.960 -4.102 7.049 1.00 84.62 86 HIS A N 1
ATOM 716 C CA . HIS A 1 86 ? 14.016 -4.496 6.117 1.00 84.62 86 HIS A CA 1
ATOM 717 C C . HIS A 1 86 ? 13.521 -4.650 4.677 1.00 84.62 86 HIS A C 1
ATOM 719 O O . HIS A 1 86 ? 14.202 -4.203 3.757 1.00 84.62 86 HIS A O 1
ATOM 725 N N . LEU A 1 87 ? 12.337 -5.232 4.471 1.00 87.56 87 LEU A N 1
ATOM 726 C CA . LEU A 1 87 ? 11.735 -5.330 3.138 1.00 87.56 87 LEU A CA 1
ATOM 727 C C . LEU A 1 87 ? 11.467 -3.945 2.537 1.00 87.56 87 LEU A C 1
ATOM 729 O O . LEU A 1 87 ? 11.854 -3.702 1.400 1.00 87.56 87 LEU A O 1
ATOM 733 N N . ALA A 1 88 ? 10.903 -3.017 3.317 1.00 86.06 88 ALA A N 1
ATOM 734 C CA . ALA A 1 88 ? 10.665 -1.648 2.857 1.00 86.06 88 ALA A CA 1
ATOM 735 C C . ALA A 1 88 ? 11.969 -0.911 2.492 1.00 86.06 88 ALA A C 1
ATOM 737 O O . ALA A 1 88 ? 12.015 -0.167 1.516 1.00 86.06 88 ALA A O 1
ATOM 738 N N . GLN A 1 89 ? 13.050 -1.138 3.247 1.00 91.31 89 GLN A N 1
ATOM 739 C CA . GLN A 1 89 ? 14.368 -0.574 2.937 1.00 91.31 89 GLN A CA 1
ATOM 740 C C . GLN A 1 89 ? 14.956 -1.142 1.640 1.00 91.31 89 GLN A C 1
ATOM 742 O O . GLN A 1 89 ? 15.536 -0.388 0.862 1.00 91.31 89 GLN A O 1
ATOM 747 N N . LEU A 1 90 ? 14.816 -2.450 1.405 1.00 92.69 90 LEU A N 1
ATOM 748 C CA . LEU A 1 90 ? 15.272 -3.088 0.167 1.00 92.69 90 LEU A CA 1
ATOM 749 C C . LEU A 1 90 ? 14.515 -2.547 -1.050 1.00 92.69 90 LEU A C 1
ATOM 751 O O . LEU A 1 90 ? 15.152 -2.166 -2.027 1.00 92.69 90 LEU A O 1
ATOM 755 N N . GLU A 1 91 ? 13.189 -2.413 -0.959 1.00 91.25 91 GLU A N 1
ATOM 756 C CA . GLU A 1 91 ? 12.379 -1.794 -2.018 1.00 91.25 91 GLU A CA 1
ATOM 757 C C . GLU A 1 91 ? 12.844 -0.362 -2.328 1.00 91.25 91 GLU A C 1
ATOM 759 O O . GLU A 1 91 ? 12.959 0.027 -3.491 1.00 91.25 91 GLU A O 1
ATOM 764 N N . GLU A 1 92 ? 13.163 0.430 -1.300 1.00 92.50 92 GLU A N 1
ATOM 765 C CA . GLU A 1 92 ? 13.651 1.798 -1.488 1.00 92.50 92 GLU A CA 1
ATOM 766 C C . GLU A 1 92 ? 15.031 1.842 -2.170 1.00 92.50 92 GLU A C 1
ATOM 768 O O . GLU A 1 92 ? 15.288 2.724 -2.997 1.00 92.50 92 GLU A O 1
ATOM 773 N N . ILE A 1 93 ? 15.918 0.897 -1.841 1.00 95.31 93 ILE A N 1
ATOM 774 C CA . ILE A 1 93 ? 17.234 0.753 -2.481 1.00 95.31 93 ILE A CA 1
ATOM 775 C C . ILE A 1 93 ? 17.072 0.385 -3.959 1.00 95.31 93 ILE A C 1
ATOM 777 O O . ILE A 1 93 ? 17.689 1.030 -4.811 1.00 95.31 93 ILE A O 1
ATOM 781 N N . ASP A 1 94 ? 16.210 -0.582 -4.274 1.00 96.38 94 ASP A N 1
ATOM 782 C CA . ASP A 1 94 ? 15.968 -1.022 -5.651 1.00 96.38 94 ASP A CA 1
ATOM 783 C C . ASP A 1 94 ? 15.393 0.116 -6.508 1.00 96.38 94 ASP A C 1
ATOM 785 O O . ASP A 1 94 ? 15.866 0.371 -7.618 1.00 96.38 94 ASP A O 1
ATOM 789 N N . ILE A 1 95 ? 14.435 0.879 -5.968 1.00 95.81 95 ILE A N 1
ATOM 790 C CA . ILE A 1 95 ? 13.873 2.060 -6.644 1.00 95.81 95 ILE A CA 1
ATOM 791 C C . ILE A 1 95 ? 14.958 3.108 -6.922 1.00 95.81 95 ILE A C 1
ATOM 793 O O . ILE A 1 95 ? 14.990 3.696 -8.008 1.00 95.81 95 ILE A O 1
ATOM 797 N N . LYS A 1 96 ? 15.852 3.364 -5.959 1.00 96.69 96 LYS A N 1
ATOM 798 C CA . LYS A 1 96 ? 16.967 4.308 -6.140 1.00 96.69 96 LYS A CA 1
ATOM 799 C C . LYS A 1 96 ? 17.913 3.844 -7.244 1.00 96.69 96 LYS A C 1
ATOM 801 O O . LYS A 1 96 ? 18.218 4.638 -8.131 1.00 96.69 96 LYS A O 1
ATOM 806 N N . SER A 1 97 ? 18.300 2.569 -7.232 1.00 96.62 97 SER A N 1
ATOM 807 C CA . SER A 1 97 ? 19.181 1.994 -8.251 1.00 96.62 97 SER A CA 1
ATOM 808 C C . SER A 1 97 ? 18.570 2.086 -9.654 1.00 96.62 97 SER A C 1
ATOM 810 O O . SER A 1 97 ? 19.234 2.554 -10.578 1.00 96.62 97 SER A O 1
ATOM 812 N N . LEU A 1 98 ? 17.291 1.730 -9.808 1.00 97.31 98 LEU A N 1
ATOM 813 C CA . LEU A 1 98 ? 16.585 1.830 -11.091 1.00 97.31 98 LEU A CA 1
ATOM 814 C C . LEU A 1 98 ? 16.467 3.277 -11.588 1.00 97.31 98 LEU A C 1
ATOM 816 O O . LEU A 1 98 ? 16.535 3.537 -12.791 1.00 97.31 98 LEU A O 1
ATOM 820 N N . ASN A 1 99 ? 16.285 4.241 -10.685 1.00 96.19 99 ASN A N 1
ATOM 821 C CA . ASN A 1 99 ? 16.243 5.655 -11.059 1.00 96.19 99 ASN A CA 1
ATOM 822 C C . ASN A 1 99 ? 17.604 6.165 -11.550 1.00 96.19 99 ASN A C 1
ATOM 824 O O . ASN A 1 99 ? 17.656 6.945 -12.505 1.00 96.19 99 ASN A O 1
ATOM 828 N N . GLU A 1 100 ? 18.700 5.728 -10.928 1.00 96.44 100 GLU A N 1
ATOM 829 C CA . GLU A 1 100 ? 20.056 6.063 -11.373 1.00 96.44 100 GLU A CA 1
ATOM 830 C C . GLU A 1 100 ? 20.360 5.475 -12.758 1.00 96.44 100 GLU A C 1
ATOM 832 O O . GLU A 1 100 ? 20.864 6.190 -13.628 1.00 96.44 100 GLU A O 1
ATOM 837 N N . GLU A 1 101 ? 19.981 4.217 -13.001 1.00 97.25 101 GLU A N 1
ATOM 838 C CA . GLU A 1 101 ? 20.139 3.571 -14.308 1.00 97.25 101 GLU A CA 1
ATOM 839 C C . GLU A 1 101 ? 19.351 4.306 -15.403 1.00 97.25 101 GLU A C 1
ATOM 841 O O . GLU A 1 101 ? 19.909 4.668 -16.442 1.00 97.25 101 GLU A O 1
ATOM 846 N N . ASN A 1 102 ? 18.077 4.624 -15.148 1.00 96.94 102 ASN A N 1
ATOM 847 C CA . ASN A 1 102 ? 17.248 5.380 -16.090 1.00 96.94 102 ASN A CA 1
ATOM 848 C C . ASN A 1 102 ? 17.829 6.762 -16.407 1.00 96.94 102 ASN A C 1
ATOM 850 O O . ASN A 1 102 ? 17.764 7.219 -17.551 1.00 96.94 102 ASN A O 1
ATOM 854 N N . LYS A 1 103 ? 18.413 7.435 -15.411 1.00 97.81 103 LYS A N 1
ATOM 855 C CA . LYS A 1 103 ? 19.080 8.721 -15.621 1.00 97.81 103 LYS A CA 1
ATOM 856 C C . LYS A 1 103 ? 20.268 8.576 -16.576 1.00 97.81 103 LYS A C 1
ATOM 858 O O . LYS A 1 103 ? 20.369 9.359 -17.518 1.00 97.81 103 LYS A O 1
ATOM 863 N N . SER A 1 104 ? 21.114 7.568 -16.361 1.00 97.38 104 SER A N 1
ATOM 864 C CA . SER A 1 104 ? 22.260 7.273 -17.231 1.00 97.38 104 SER A CA 1
ATOM 865 C C . SER A 1 104 ? 21.818 6.979 -18.671 1.00 97.38 104 SER A C 1
ATOM 867 O O . SER A 1 104 ? 22.308 7.600 -19.614 1.00 97.38 104 SER A O 1
ATOM 869 N N . LEU A 1 105 ? 20.812 6.113 -18.849 1.00 97.44 105 LEU A N 1
ATOM 870 C CA . LEU A 1 105 ? 20.258 5.786 -20.169 1.00 97.44 105 LEU A CA 1
ATOM 871 C C . LEU A 1 105 ? 19.671 7.012 -20.880 1.00 97.44 105 LEU A C 1
ATOM 873 O O . LEU A 1 105 ? 19.777 7.150 -22.099 1.00 97.44 105 LEU A O 1
ATOM 877 N N . ASN A 1 106 ? 19.050 7.927 -20.137 1.00 96.81 106 ASN A N 1
ATOM 878 C CA . ASN A 1 106 ? 18.527 9.165 -20.702 1.00 96.81 106 ASN A CA 1
ATOM 879 C C . ASN A 1 106 ? 19.650 10.103 -21.187 1.00 96.81 106 ASN A C 1
ATOM 881 O O . ASN A 1 106 ? 19.519 10.732 -22.239 1.00 96.81 106 ASN A O 1
ATOM 885 N N . GLU A 1 107 ? 20.761 10.182 -20.452 1.00 96.88 107 GLU A N 1
ATOM 886 C CA . GLU A 1 107 ? 21.951 10.933 -20.871 1.00 96.88 107 GLU A CA 1
ATOM 887 C C . GLU A 1 107 ? 22.589 10.323 -22.132 1.00 96.88 107 GLU A C 1
ATOM 889 O O . GLU A 1 107 ? 22.919 11.055 -23.071 1.00 96.88 107 GLU A O 1
ATOM 894 N N . GLU A 1 108 ? 22.684 8.991 -22.205 1.00 97.50 108 GLU A N 1
ATOM 895 C CA . GLU A 1 108 ? 23.183 8.281 -23.388 1.00 97.50 108 GLU A CA 1
ATOM 896 C C . GLU A 1 108 ? 22.293 8.516 -24.617 1.00 97.50 108 GLU A C 1
ATOM 898 O O . GLU A 1 108 ? 22.792 8.901 -25.677 1.00 97.50 108 GLU A O 1
ATOM 903 N N . ASN A 1 109 ? 20.971 8.380 -24.474 1.00 97.62 109 ASN A N 1
ATOM 904 C CA . ASN A 1 109 ? 20.019 8.634 -25.559 1.00 97.62 109 ASN A CA 1
ATOM 905 C C . ASN A 1 109 ? 20.111 10.066 -26.098 1.00 97.62 109 ASN A C 1
ATOM 907 O O . ASN A 1 109 ? 20.036 10.283 -27.309 1.00 97.62 109 ASN A O 1
ATOM 911 N N . LYS A 1 110 ? 20.307 11.053 -25.217 1.00 97.56 110 LYS A N 1
ATOM 912 C CA . LYS A 1 110 ? 20.515 12.443 -25.635 1.00 97.56 110 LYS A CA 1
ATOM 913 C C . LYS A 1 110 ? 21.784 12.586 -26.480 1.00 97.56 110 LYS A C 1
ATOM 915 O O . LYS A 1 110 ? 21.727 13.159 -27.563 1.00 97.56 110 LYS A O 1
ATOM 920 N N . SER A 1 111 ? 22.895 12.009 -26.021 1.00 97.94 111 SER A N 1
ATOM 921 C CA . SER A 1 111 ? 24.167 12.008 -26.755 1.00 97.94 111 SER A CA 1
ATOM 922 C C . SER A 1 111 ? 24.047 11.328 -28.126 1.00 97.94 111 SER A C 1
ATOM 924 O O . SER A 1 111 ? 24.553 11.836 -29.129 1.00 97.94 111 SER A O 1
ATOM 926 N N . LEU A 1 112 ? 23.335 10.200 -28.202 1.00 98.06 112 LEU A N 1
ATOM 927 C CA . LEU A 1 112 ? 23.070 9.506 -29.464 1.00 98.06 112 LEU A CA 1
ATOM 928 C C . LEU A 1 112 ? 22.242 10.360 -30.429 1.00 98.06 112 LEU A C 1
ATOM 930 O O . LEU A 1 112 ? 22.582 10.425 -31.611 1.00 98.06 112 LEU A O 1
ATOM 934 N N . ASN A 1 113 ? 21.213 11.053 -29.938 1.00 97.31 113 ASN A N 1
ATOM 935 C CA . ASN A 1 113 ? 20.419 11.970 -30.756 1.00 97.31 113 ASN A CA 1
ATOM 936 C C . ASN A 1 113 ? 21.258 13.137 -31.302 1.00 97.31 113 ASN A C 1
ATOM 938 O O . ASN A 1 113 ? 21.162 13.448 -32.489 1.00 97.31 113 ASN A O 1
ATOM 942 N N . ASP A 1 114 ? 22.127 13.733 -30.481 1.00 97.44 114 ASP A N 1
ATOM 943 C CA . ASP A 1 114 ? 23.022 14.813 -30.921 1.00 97.44 114 ASP A CA 1
ATOM 944 C C . ASP A 1 114 ? 23.985 14.327 -32.027 1.00 97.44 114 ASP A C 1
ATOM 946 O O . ASP A 1 114 ? 24.222 15.012 -33.031 1.00 97.44 114 ASP A O 1
ATOM 950 N N . ARG A 1 115 ? 24.503 13.096 -31.893 1.00 97.75 115 ARG A N 1
ATOM 951 C CA . ARG A 1 115 ? 25.355 12.458 -32.911 1.00 97.75 115 ARG A CA 1
ATOM 952 C C . ARG A 1 115 ? 24.594 12.157 -34.201 1.00 97.75 115 ARG A C 1
ATOM 954 O O . ARG A 1 115 ? 25.135 12.400 -35.278 1.00 97.75 115 ARG A O 1
ATOM 961 N N . LEU A 1 116 ? 23.360 11.659 -34.105 1.00 97.62 116 LEU A N 1
ATOM 962 C CA . LEU A 1 116 ? 22.502 11.415 -35.268 1.00 97.62 116 LEU A CA 1
ATOM 963 C C . LEU A 1 116 ? 22.229 12.713 -36.033 1.00 97.62 116 LEU A C 1
ATOM 965 O O . LEU A 1 116 ? 22.458 12.754 -37.239 1.00 97.62 116 LEU A O 1
ATOM 969 N N . SER A 1 117 ? 21.859 13.789 -35.331 1.00 96.56 117 SER A N 1
ATOM 970 C CA . SER A 1 117 ? 21.652 15.109 -35.945 1.00 96.56 117 SER A CA 1
ATOM 971 C C . SER A 1 117 ? 22.902 15.605 -36.679 1.00 96.56 117 SER A C 1
ATOM 973 O O . SER A 1 117 ? 22.801 16.166 -37.769 1.00 96.56 117 SER A O 1
ATOM 975 N N . THR A 1 118 ? 24.086 15.381 -36.102 1.00 97.75 118 THR A N 1
ATOM 976 C CA . THR A 1 118 ? 25.360 15.777 -36.721 1.00 97.75 118 THR A CA 1
ATOM 977 C C . THR A 1 118 ? 25.596 15.030 -38.038 1.00 97.75 118 THR A C 1
ATOM 979 O O . THR A 1 118 ? 25.923 15.649 -39.051 1.00 97.75 118 THR A O 1
ATOM 982 N N . ILE A 1 119 ? 25.377 13.711 -38.049 1.00 97.06 119 ILE A N 1
ATOM 983 C CA . ILE A 1 119 ? 25.535 12.873 -39.248 1.00 97.06 119 ILE A CA 1
ATOM 984 C C . ILE A 1 119 ? 24.524 13.271 -40.330 1.00 97.06 119 ILE A C 1
ATOM 986 O O . ILE A 1 119 ? 24.888 13.384 -41.500 1.00 97.06 119 ILE A O 1
ATOM 990 N N . GLU A 1 120 ? 23.267 13.523 -39.961 1.00 96.50 120 GLU A N 1
ATOM 991 C CA . GLU A 1 120 ? 22.236 13.964 -40.907 1.00 96.50 120 GLU A CA 1
ATOM 992 C C . GLU A 1 120 ? 22.625 15.266 -41.623 1.00 96.50 120 GLU A C 1
ATOM 994 O O . GLU A 1 120 ? 22.415 15.403 -42.833 1.00 96.50 120 GLU A O 1
ATOM 999 N N . ASP A 1 121 ? 23.218 16.218 -40.901 1.00 96.62 121 ASP A N 1
ATOM 1000 C CA . ASP A 1 121 ? 23.680 17.478 -41.481 1.00 96.62 121 ASP A CA 1
ATOM 1001 C C . ASP A 1 121 ? 24.897 17.299 -42.398 1.00 96.62 121 ASP A C 1
ATOM 1003 O O . ASP A 1 121 ? 24.990 17.960 -43.438 1.00 96.62 121 ASP A O 1
ATOM 1007 N N . GLU A 1 122 ? 25.815 16.389 -42.066 1.00 96.62 122 GLU A N 1
ATOM 1008 C CA . GLU A 1 122 ? 26.922 16.011 -42.952 1.00 96.62 122 GLU A CA 1
ATOM 1009 C C . GLU A 1 122 ? 26.419 15.348 -44.240 1.00 96.62 122 GLU A C 1
ATOM 1011 O O . GLU A 1 122 ? 26.832 15.735 -45.337 1.00 96.62 122 GLU A O 1
ATOM 1016 N N . MET A 1 123 ? 25.463 14.420 -44.138 1.00 96.06 123 MET A N 1
ATOM 1017 C CA . MET A 1 123 ? 24.853 13.769 -45.302 1.00 96.06 123 MET A CA 1
ATOM 1018 C C . MET A 1 123 ? 24.160 14.782 -46.222 1.00 96.06 123 MET A C 1
ATOM 1020 O O . MET A 1 123 ? 24.355 14.743 -47.439 1.00 96.06 123 MET A O 1
ATOM 1024 N N . LYS A 1 124 ? 23.417 15.747 -45.659 1.00 95.94 124 LYS A N 1
ATOM 1025 C CA . LYS A 1 124 ? 22.793 16.836 -46.436 1.00 95.94 124 LYS A CA 1
ATOM 1026 C C . LYS A 1 124 ? 23.814 17.696 -47.181 1.00 95.94 124 LYS A C 1
ATOM 1028 O O . LYS A 1 124 ? 23.497 18.189 -48.261 1.00 95.94 124 LYS A O 1
ATOM 1033 N N . LYS A 1 125 ? 25.012 17.907 -46.620 1.00 95.12 125 LYS A N 1
ATOM 1034 C CA . LYS A 1 125 ? 26.092 18.654 -47.289 1.00 95.12 125 LYS A CA 1
ATOM 1035 C C . LYS A 1 125 ? 26.696 17.871 -48.451 1.00 95.12 125 LYS A C 1
ATOM 1037 O O . LYS A 1 125 ? 27.011 18.486 -49.458 1.00 95.12 125 LYS A O 1
ATOM 1042 N N . ILE A 1 126 ? 26.849 16.553 -48.315 1.00 95.69 126 ILE A N 1
ATOM 1043 C CA . ILE A 1 126 ? 27.408 15.689 -49.370 1.00 95.69 126 ILE A CA 1
ATOM 1044 C C . ILE A 1 126 ? 26.425 15.519 -50.537 1.00 95.69 126 ILE A C 1
ATOM 1046 O O . ILE A 1 126 ? 26.842 15.399 -51.683 1.00 95.69 126 ILE A O 1
ATOM 1050 N N . MET A 1 127 ? 25.121 15.508 -50.255 1.00 88.88 127 MET A N 1
ATOM 1051 C CA . MET A 1 127 ? 24.072 15.383 -51.276 1.00 88.88 127 MET A CA 1
ATOM 1052 C C . MET A 1 127 ? 23.768 16.686 -52.040 1.00 88.88 127 MET A C 1
ATOM 1054 O O . MET A 1 127 ? 22.889 16.680 -52.904 1.00 88.88 127 MET A O 1
ATOM 1058 N N . LYS A 1 128 ? 24.438 17.792 -51.705 1.00 70.62 128 LYS A N 1
ATOM 1059 C CA . LYS A 1 128 ? 24.280 19.108 -52.333 1.00 70.62 128 LYS A CA 1
ATOM 1060 C C . LYS A 1 128 ? 25.371 19.356 -53.365 1.00 70.62 128 LYS A C 1
ATOM 1062 O O . LYS A 1 128 ? 25.028 19.962 -54.402 1.00 70.62 128 LYS A O 1
#